Protein AF-A0A352Z6J7-F1 (afdb_monomer_lite)

pLDDT: mean 71.47, std 15.65, range [44.06, 94.88]

Structure (mmCIF, N/CA/C/O backbone):
data_AF-A0A352Z6J7-F1
#
_entry.id   AF-A0A352Z6J7-F1
#
loop_
_atom_site.group_PDB
_atom_site.id
_atom_site.type_symbol
_atom_site.label_atom_id
_atom_site.label_alt_id
_atom_site.label_comp_id
_atom_site.label_asym_id
_atom_site.label_entity_id
_atom_site.label_seq_id
_atom_site.pdbx_PDB_ins_code
_atom_site.Cartn_x
_atom_site.Cartn_y
_atom_site.Cartn_z
_atom_site.occupancy
_atom_site.B_iso_or_equiv
_atom_site.auth_seq_id
_atom_site.auth_comp_id
_atom_site.auth_asym_id
_atom_site.auth_atom_id
_atom_site.pdbx_PDB_model_num
ATOM 1 N N . MET A 1 1 ? 20.279 -1.992 -14.685 1.00 61.72 1 MET A N 1
ATOM 2 C CA . MET A 1 1 ? 20.452 -1.623 -13.261 1.00 61.72 1 MET A CA 1
ATOM 3 C C . MET A 1 1 ? 19.181 -1.015 -12.679 1.00 61.72 1 MET A C 1
ATOM 5 O O . MET A 1 1 ? 18.650 -1.589 -11.744 1.00 61.72 1 MET A O 1
ATOM 9 N N . LEU A 1 2 ? 18.622 0.054 -13.261 1.00 70.81 2 LEU A 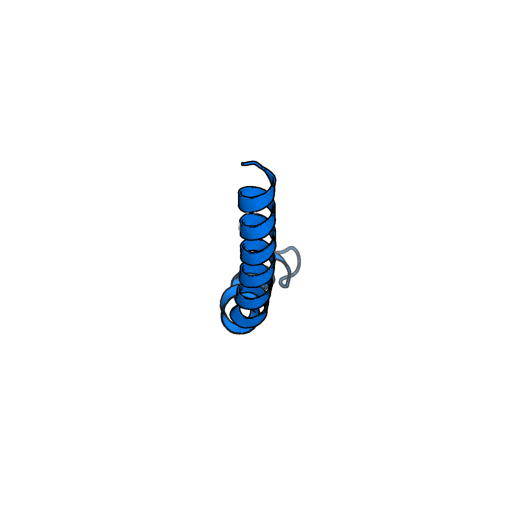N 1
ATOM 10 C CA . LEU A 1 2 ? 17.398 0.692 -12.740 1.00 70.81 2 LEU A CA 1
ATOM 11 C C . LEU A 1 2 ? 16.109 -0.123 -12.951 1.00 70.81 2 LEU A C 1
ATOM 13 O O . LEU A 1 2 ? 15.242 -0.122 -12.088 1.00 70.81 2 LEU A O 1
ATOM 17 N N . THR A 1 3 ? 15.993 -0.862 -14.056 1.00 78.31 3 THR A N 1
ATOM 18 C CA . THR A 1 3 ? 14.800 -1.672 -14.370 1.00 78.31 3 THR A CA 1
ATOM 19 C C . THR A 1 3 ? 14.543 -2.778 -13.352 1.00 78.31 3 THR A C 1
ATOM 21 O O . THR A 1 3 ? 13.409 -2.966 -12.933 1.00 78.31 3 THR A O 1
ATOM 24 N N . ILE A 1 4 ? 15.592 -3.469 -12.902 1.00 84.44 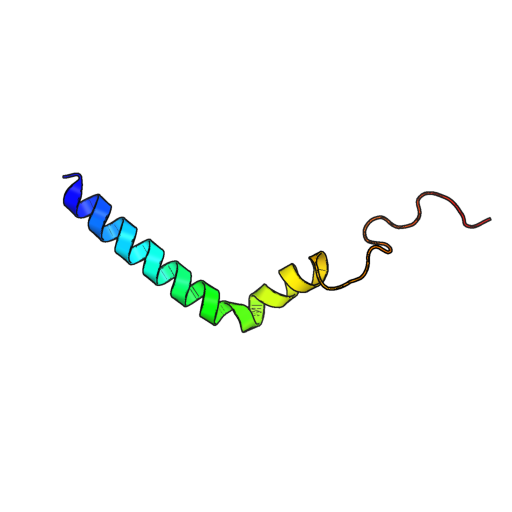4 ILE A N 1
ATOM 25 C CA . ILE A 1 4 ? 15.476 -4.543 -11.904 1.00 84.44 4 ILE A CA 1
ATOM 26 C C . ILE A 1 4 ? 15.013 -3.971 -10.557 1.00 84.44 4 ILE A C 1
ATOM 28 O O . ILE A 1 4 ? 14.104 -4.511 -9.934 1.00 84.44 4 ILE A O 1
ATOM 32 N N . ILE A 1 5 ? 15.589 -2.839 -10.145 1.00 89.06 5 ILE A N 1
ATOM 33 C CA . ILE A 1 5 ? 15.227 -2.152 -8.899 1.00 89.06 5 ILE A CA 1
ATOM 34 C C . ILE A 1 5 ? 13.778 -1.651 -8.965 1.00 89.06 5 ILE A C 1
ATOM 36 O O . ILE A 1 5 ? 13.026 -1.841 -8.014 1.00 89.06 5 ILE A O 1
ATOM 40 N N . ALA A 1 6 ? 13.366 -1.070 -10.094 1.00 88.25 6 ALA A N 1
ATOM 41 C CA . ALA A 1 6 ? 12.002 -0.589 -10.297 1.00 88.25 6 ALA A CA 1
ATOM 42 C C . ALA A 1 6 ? 10.975 -1.729 -10.250 1.00 88.25 6 ALA A C 1
ATOM 44 O O . ALA A 1 6 ? 9.954 -1.603 -9.581 1.00 88.25 6 ALA A O 1
ATOM 45 N N . VAL A 1 7 ? 11.259 -2.864 -10.896 1.00 90.56 7 VAL A N 1
ATOM 46 C CA . VAL A 1 7 ? 10.371 -4.037 -10.876 1.00 90.56 7 VAL A CA 1
ATOM 47 C C . VAL A 1 7 ? 10.229 -4.592 -9.458 1.00 90.56 7 VAL A C 1
ATOM 49 O O . VAL A 1 7 ? 9.111 -4.820 -9.004 1.00 90.56 7 VAL A O 1
ATOM 52 N N . ILE A 1 8 ? 11.337 -4.748 -8.727 1.00 93.81 8 ILE A N 1
ATOM 53 C CA . ILE A 1 8 ? 11.310 -5.208 -7.332 1.00 93.81 8 ILE A CA 1
ATOM 54 C C . ILE A 1 8 ? 10.523 -4.229 -6.452 1.00 93.81 8 ILE A C 1
ATOM 56 O O . ILE A 1 8 ? 9.689 -4.656 -5.656 1.00 93.81 8 ILE A O 1
ATOM 60 N N . HIS A 1 9 ? 10.738 -2.922 -6.619 1.00 92.06 9 HIS A N 1
ATOM 61 C CA . HIS A 1 9 ? 10.034 -1.894 -5.856 1.00 92.06 9 HIS A CA 1
ATOM 62 C C . HIS A 1 9 ? 8.517 -1.953 -6.078 1.00 92.06 9 HIS A C 1
ATOM 64 O O . HIS A 1 9 ? 7.758 -1.971 -5.113 1.00 92.06 9 HIS A O 1
ATOM 70 N N . VAL A 1 10 ? 8.075 -2.077 -7.333 1.00 93.19 10 VAL A N 1
ATOM 71 C CA . VAL A 1 10 ? 6.650 -2.195 -7.682 1.00 93.19 10 VAL A CA 1
ATOM 72 C C . VAL A 1 10 ? 6.022 -3.448 -7.061 1.00 93.19 10 VAL A C 1
ATOM 74 O O . VAL A 1 10 ? 4.928 -3.370 -6.504 1.00 93.19 10 VAL A O 1
ATOM 77 N N . VAL A 1 11 ? 6.718 -4.590 -7.084 1.00 94.88 11 VAL A N 1
ATOM 78 C CA . VAL A 1 11 ? 6.236 -5.838 -6.462 1.00 94.88 11 VAL A CA 1
ATOM 79 C C . VAL A 1 11 ? 6.100 -5.692 -4.943 1.00 94.88 11 VAL A C 1
ATOM 81 O O . VAL A 1 11 ? 5.089 -6.105 -4.375 1.00 94.88 11 VAL A O 1
ATOM 84 N N . ILE A 1 12 ? 7.076 -5.062 -4.284 1.00 94.56 12 ILE A N 1
ATOM 85 C CA . ILE A 1 12 ? 7.035 -4.803 -2.838 1.00 94.56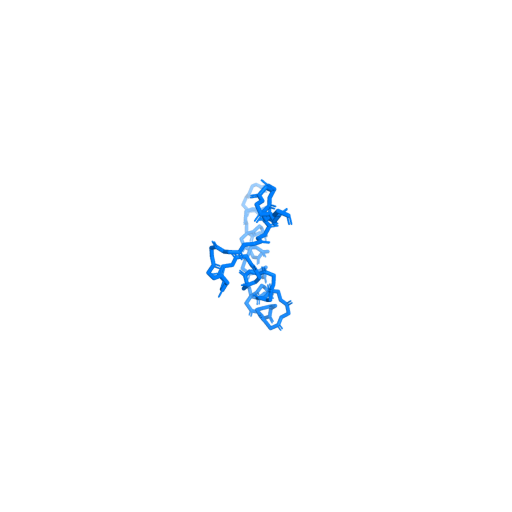 12 ILE A CA 1
ATOM 86 C C . ILE A 1 12 ? 5.866 -3.876 -2.489 1.00 94.56 12 ILE A C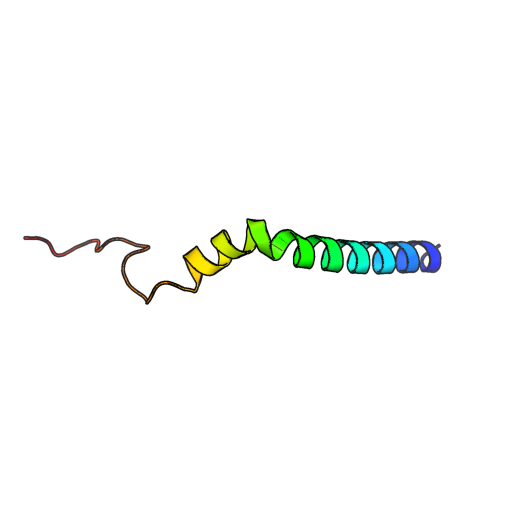 1
ATOM 88 O O . ILE A 1 12 ? 5.133 -4.164 -1.545 1.00 94.56 12 ILE A O 1
ATOM 92 N N . CYS A 1 13 ? 5.641 -2.804 -3.256 1.00 94.50 13 CYS A N 1
ATOM 93 C CA . CYS A 1 13 ? 4.511 -1.896 -3.045 1.00 94.50 13 CYS A CA 1
ATOM 94 C C . CYS A 1 13 ? 3.166 -2.630 -3.113 1.00 94.50 13 CYS A C 1
ATOM 96 O O . CYS A 1 13 ? 2.325 -2.442 -2.237 1.00 94.50 13 CYS A O 1
ATOM 98 N N . ILE A 1 14 ? 2.978 -3.504 -4.105 1.00 93.56 14 ILE A N 1
ATOM 99 C CA . ILE A 1 14 ? 1.758 -4.314 -4.233 1.00 93.56 14 ILE A CA 1
ATOM 100 C C . ILE A 1 14 ? 1.606 -5.257 -3.032 1.00 93.56 14 ILE A C 1
ATOM 102 O O . ILE A 1 14 ? 0.523 -5.346 -2.455 1.00 93.56 14 ILE A O 1
ATOM 106 N N . GLY A 1 15 ? 2.691 -5.911 -2.605 1.00 93.25 15 GLY A N 1
ATOM 107 C CA . GLY A 1 15 ? 2.689 -6.773 -1.421 1.00 93.25 15 GLY A CA 1
ATOM 108 C C . GLY A 1 15 ? 2.284 -6.031 -0.145 1.00 93.25 15 GLY A C 1
ATOM 109 O O . GLY A 1 15 ? 1.442 -6.519 0.607 1.00 93.25 15 GLY A O 1
ATOM 110 N N . LEU A 1 16 ? 2.816 -4.826 0.075 1.00 91.00 16 LEU A N 1
ATOM 111 C CA . LEU A 1 16 ? 2.464 -3.993 1.229 1.00 91.00 16 LEU A CA 1
ATOM 112 C C . LEU A 1 16 ? 0.991 -3.577 1.217 1.00 91.00 16 LEU A C 1
ATOM 114 O O . LEU A 1 16 ? 0.356 -3.615 2.266 1.00 91.00 16 LEU A O 1
ATOM 118 N N . ILE A 1 17 ? 0.424 -3.243 0.055 1.00 87.56 17 ILE A N 1
ATOM 119 C CA . ILE A 1 17 ? -1.006 -2.914 -0.065 1.00 87.56 17 ILE A CA 1
ATOM 120 C C . ILE A 1 17 ? -1.867 -4.110 0.360 1.00 87.56 17 ILE A C 1
ATOM 122 O O . ILE A 1 17 ? -2.792 -3.947 1.153 1.00 87.56 17 ILE A O 1
ATOM 126 N N . LEU A 1 18 ? -1.544 -5.321 -0.106 1.00 89.62 18 LEU A N 1
ATOM 127 C CA . LEU A 1 18 ? -2.279 -6.531 0.280 1.00 89.62 18 LEU A CA 1
ATOM 128 C C . LEU A 1 18 ? -2.159 -6.829 1.780 1.00 89.62 18 LEU A C 1
ATOM 130 O O . LEU A 1 18 ? -3.154 -7.156 2.425 1.00 89.62 18 LEU A O 1
ATOM 134 N N . ILE A 1 19 ? -0.960 -6.673 2.347 1.00 88.25 19 ILE A N 1
ATOM 135 C CA . ILE A 1 19 ? -0.717 -6.848 3.784 1.00 88.25 19 ILE A CA 1
ATOM 136 C C . ILE A 1 19 ? -1.511 -5.818 4.600 1.00 88.25 19 ILE A C 1
ATOM 138 O O . ILE A 1 19 ? -2.114 -6.184 5.605 1.00 88.25 19 ILE A O 1
ATOM 142 N N . VAL A 1 20 ? -1.568 -4.557 4.159 1.00 86.00 20 VAL A N 1
ATOM 143 C CA . VAL A 1 20 ? -2.318 -3.477 4.823 1.00 86.00 20 VAL A CA 1
ATOM 144 C C . VAL A 1 20 ? -3.827 -3.723 4.782 1.00 86.00 20 VAL A C 1
ATOM 146 O O . VAL A 1 20 ? -4.492 -3.556 5.803 1.00 86.00 20 VAL A O 1
ATOM 149 N N . LEU A 1 21 ? -4.375 -4.164 3.644 1.00 82.69 21 LEU A N 1
ATOM 150 C CA . LEU A 1 21 ? -5.800 -4.503 3.532 1.00 82.69 21 LEU A CA 1
ATOM 151 C C . LEU A 1 21 ? -6.177 -5.688 4.434 1.00 82.69 21 LEU A C 1
ATOM 153 O O . LEU A 1 21 ? -7.235 -5.685 5.059 1.00 82.69 21 LEU A O 1
ATOM 157 N N . LEU A 1 22 ? -5.291 -6.678 4.572 1.00 82.88 22 LEU A N 1
ATOM 158 C CA . LEU A 1 22 ? -5.462 -7.767 5.539 1.00 82.88 22 LEU A CA 1
ATOM 159 C C . LEU A 1 22 ? -5.263 -7.296 6.994 1.00 82.88 22 LEU A C 1
ATOM 161 O O . LEU A 1 22 ? -5.875 -7.841 7.912 1.00 82.88 22 LEU A O 1
ATOM 165 N N . GLN A 1 23 ? -4.463 -6.250 7.219 1.00 78.44 23 GLN A N 1
ATOM 166 C CA . GLN A 1 23 ? -4.290 -5.596 8.519 1.00 78.44 23 GLN A CA 1
ATOM 167 C C . GLN A 1 23 ? -5.446 -4.661 8.903 1.00 78.44 23 GLN A C 1
ATOM 169 O O . GLN A 1 23 ? -5.494 -4.243 10.062 1.00 78.44 23 GLN A O 1
ATOM 174 N N . THR A 1 24 ? -6.418 -4.379 8.023 1.00 59.44 24 THR A N 1
ATOM 175 C CA . THR A 1 24 ? -7.622 -3.593 8.361 1.00 59.44 24 THR A CA 1
ATOM 176 C C . THR A 1 24 ? -8.369 -4.176 9.574 1.00 59.44 24 THR A C 1
ATOM 178 O O . THR A 1 24 ? -8.943 -3.420 10.347 1.00 59.44 24 THR A O 1
ATOM 181 N N . GLY A 1 25 ? -8.250 -5.477 9.869 1.00 61.19 25 GLY A N 1
ATOM 182 C CA . GLY A 1 25 ? -8.805 -6.080 11.093 1.00 61.19 25 GLY A CA 1
ATOM 183 C C . GLY A 1 25 ? 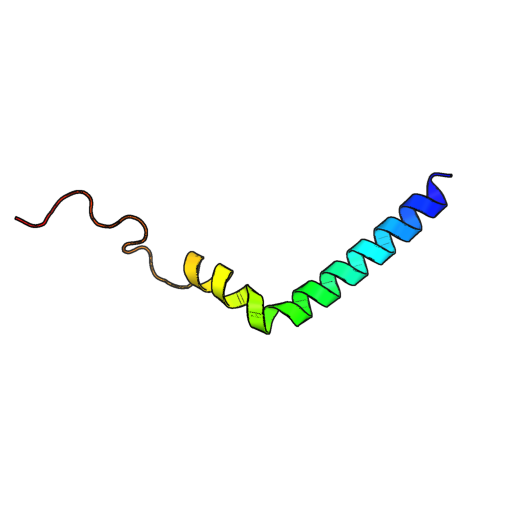-8.070 -5.771 12.414 1.00 61.19 25 GLY A C 1
ATOM 184 O O . GLY A 1 25 ? -8.610 -6.047 13.480 1.00 61.19 25 GLY A O 1
ATOM 185 N N . ARG A 1 26 ? -6.845 -5.227 12.383 1.00 59.94 26 ARG A N 1
ATOM 186 C CA . ARG A 1 26 ? -6.042 -4.897 13.586 1.00 59.94 26 ARG A CA 1
ATOM 187 C C . ARG A 1 26 ? -5.563 -3.440 13.636 1.00 59.94 26 ARG A C 1
ATOM 189 O O . ARG A 1 26 ? -5.307 -2.938 14.721 1.00 59.94 26 ARG A O 1
ATOM 196 N N . GLY A 1 27 ? -5.450 -2.761 12.492 1.00 58.78 27 GLY A N 1
ATOM 197 C CA . GLY A 1 27 ? -5.010 -1.363 12.381 1.00 58.78 27 GLY A CA 1
ATOM 198 C C . GLY A 1 27 ? -6.133 -0.344 12.145 1.00 58.78 27 GLY A C 1
ATOM 199 O O . GLY A 1 27 ? -5.920 0.846 12.372 1.00 58.78 27 GLY A O 1
ATOM 200 N N . SER A 1 28 ? -7.337 -0.779 11.740 1.00 56.75 28 SER A N 1
ATOM 201 C CA . SER A 1 28 ? -8.487 0.128 11.555 1.00 56.75 28 SER A CA 1
ATOM 202 C C . SER A 1 28 ? -8.943 0.781 12.860 1.00 56.75 28 SER A C 1
ATOM 204 O O . SER A 1 28 ? -9.567 1.837 12.822 1.00 56.75 28 SER A O 1
ATOM 206 N N . GLU A 1 29 ? -8.625 0.183 14.007 1.00 60.56 29 GLU A N 1
ATOM 207 C CA . GLU A 1 29 ? -8.996 0.707 15.322 1.00 60.56 29 GLU A CA 1
ATOM 208 C C . GLU A 1 29 ? -8.268 2.020 15.646 1.00 60.56 29 GLU A C 1
ATOM 210 O O . GLU A 1 29 ? -8.867 2.942 16.192 1.00 60.56 29 GLU A O 1
ATOM 215 N N . ILE A 1 30 ? -7.016 2.173 15.197 1.00 60.78 30 ILE A N 1
ATOM 216 C CA . ILE A 1 30 ? -6.251 3.414 15.386 1.00 60.78 30 ILE A CA 1
ATOM 217 C C . ILE A 1 30 ? -6.830 4.533 14.504 1.00 60.78 30 ILE A C 1
ATOM 219 O O . ILE A 1 30 ? -7.006 5.650 14.973 1.00 60.78 30 ILE A O 1
ATOM 223 N N . GLY A 1 31 ? -7.212 4.243 13.255 1.00 63.81 31 GLY A N 1
ATOM 224 C CA . GLY A 1 31 ? -7.878 5.219 12.377 1.00 63.81 31 GLY A CA 1
ATOM 225 C C . GLY A 1 31 ? -9.292 5.595 12.841 1.00 63.81 31 GLY A C 1
ATOM 226 O O . GLY A 1 31 ? -9.683 6.758 12.759 1.00 63.81 31 GLY A O 1
ATOM 227 N N . ALA A 1 32 ? -10.043 4.637 13.392 1.00 59.66 32 ALA A N 1
ATOM 228 C CA . ALA A 1 32 ? -11.359 4.874 13.982 1.00 59.66 32 ALA A CA 1
ATOM 229 C C . ALA A 1 32 ? -11.282 5.699 15.280 1.00 59.66 32 ALA A C 1
ATOM 231 O O . ALA A 1 32 ? -12.152 6.537 15.507 1.00 59.66 32 ALA A O 1
ATOM 232 N N . ALA A 1 33 ? -10.222 5.545 16.082 1.00 59.12 33 ALA A N 1
ATOM 233 C CA . ALA A 1 33 ? -9.983 6.368 17.270 1.00 59.12 33 ALA A CA 1
ATOM 234 C C . ALA A 1 33 ? -9.720 7.852 16.938 1.00 59.12 33 ALA A C 1
ATOM 236 O O . ALA A 1 33 ? -10.056 8.723 17.736 1.00 59.12 33 ALA A O 1
ATOM 237 N N . PHE A 1 34 ? -9.174 8.150 15.752 1.00 60.41 34 PHE A N 1
ATOM 238 C CA . PHE A 1 34 ? -8.948 9.522 15.278 1.00 60.41 34 PHE A CA 1
ATOM 239 C C . PHE A 1 34 ? -10.068 10.078 14.374 1.00 60.41 34 PHE A C 1
ATOM 241 O O . PHE A 1 34 ? -10.143 11.293 14.209 1.00 60.41 34 PHE A O 1
ATOM 248 N N . GLY A 1 35 ? -10.935 9.236 13.792 1.00 62.00 35 GLY A N 1
ATOM 249 C CA . GLY A 1 35 ? -11.940 9.658 12.798 1.00 62.00 35 GLY A CA 1
ATOM 250 C C . GLY A 1 35 ? -13.405 9.299 13.087 1.00 62.00 35 GLY A C 1
ATOM 251 O O . GLY A 1 35 ? -14.289 9.832 12.422 1.00 62.00 35 GLY A O 1
ATOM 252 N N . GLY A 1 36 ? -13.691 8.412 14.048 1.00 66.88 36 GLY A N 1
ATOM 253 C CA . GLY A 1 36 ? -15.044 7.908 14.344 1.00 66.88 36 GLY A CA 1
ATOM 254 C C . GLY A 1 36 ? -15.738 8.548 15.552 1.00 66.88 36 GLY A C 1
ATOM 255 O O . GLY A 1 36 ? -16.925 8.319 15.769 1.00 66.88 36 GLY A O 1
ATOM 256 N N . GLY A 1 37 ? -15.022 9.355 16.338 1.00 59.56 37 GLY A N 1
ATOM 257 C CA . GLY A 1 37 ? -15.553 10.064 17.500 1.00 59.56 37 GLY A CA 1
ATOM 258 C C . GLY A 1 37 ? -15.660 11.555 17.216 1.00 59.56 37 GLY A C 1
ATOM 259 O O . GLY A 1 37 ? -14.650 12.249 17.176 1.00 59.56 37 GLY A O 1
ATOM 260 N N . SER A 1 38 ? -16.887 12.033 17.008 1.00 52.88 38 SER A N 1
ATOM 261 C CA . SER A 1 38 ? -17.289 13.443 17.069 1.00 52.88 38 SER A CA 1
ATOM 262 C C . SER A 1 38 ? -16.373 14.278 17.968 1.00 52.88 38 SER A C 1
ATOM 264 O O . SER A 1 38 ? -16.437 14.096 19.174 1.00 52.88 38 SER A O 1
ATOM 266 N N . SER A 1 39 ? -15.554 15.158 17.376 1.00 54.94 39 SER A N 1
ATOM 267 C CA . SER A 1 39 ? -15.163 16.526 17.790 1.00 54.94 39 SER A CA 1
ATOM 268 C C . SER A 1 39 ? -15.251 16.943 19.279 1.00 54.94 39 SER A C 1
ATOM 270 O O . SER A 1 39 ? -15.472 18.116 19.584 1.00 54.94 39 SER A O 1
ATOM 272 N N . GLN A 1 40 ? -15.081 16.032 20.226 1.00 54.78 40 GLN A N 1
ATOM 273 C CA . GLN A 1 40 ? -15.263 16.256 21.648 1.00 54.78 40 GLN A CA 1
ATOM 274 C C . GLN A 1 40 ? -14.196 15.417 22.364 1.00 54.78 40 GLN A C 1
ATOM 276 O O . GLN A 1 40 ? -14.238 14.195 22.365 1.00 54.78 40 GLN A O 1
ATOM 281 N N . THR A 1 41 ? -13.229 16.125 22.953 1.00 61.28 41 THR A N 1
ATOM 282 C CA . THR A 1 41 ? -12.345 15.695 24.054 1.00 61.28 41 THR A CA 1
ATOM 283 C C . THR A 1 41 ? -11.001 14.986 23.803 1.00 61.28 41 THR A C 1
ATOM 285 O O . THR A 1 41 ? -10.457 14.479 24.781 1.00 61.28 41 THR A O 1
ATOM 288 N N . LEU A 1 42 ? -10.370 14.982 22.614 1.00 54.12 42 LEU A N 1
ATOM 289 C CA . LEU A 1 42 ? -8.970 14.482 22.550 1.00 54.12 42 LEU A CA 1
ATOM 290 C C . LEU A 1 42 ? -7.973 15.428 23.249 1.00 54.12 42 LEU A C 1
ATOM 292 O O . LEU A 1 42 ? -7.031 14.991 23.902 1.00 54.12 42 LEU A O 1
ATOM 296 N N . PHE A 1 43 ? -8.239 16.731 23.181 1.00 63.03 43 PHE A N 1
ATOM 297 C CA . PHE A 1 43 ? -7.782 17.672 24.191 1.00 63.03 43 PHE A CA 1
ATOM 298 C C . PHE A 1 43 ? -8.964 17.863 25.133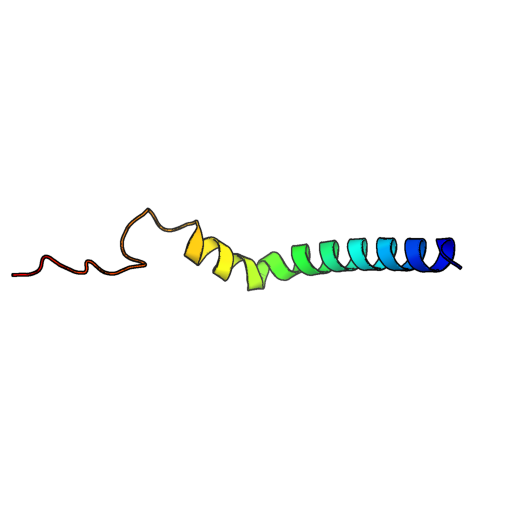 1.00 63.03 43 PHE A C 1
ATOM 300 O O . PHE A 1 43 ? -10.002 18.389 24.726 1.00 63.03 43 PHE A O 1
ATOM 307 N N . GLY A 1 44 ? -8.849 17.368 26.367 1.00 56.34 44 GLY A N 1
ATOM 308 C CA . GLY A 1 44 ? -9.801 17.695 27.422 1.00 56.34 44 GLY A CA 1
ATOM 309 C C . GLY A 1 44 ? -10.021 19.205 27.472 1.00 56.34 44 GLY A C 1
ATOM 310 O O . GLY A 1 44 ? -9.145 19.976 27.078 1.00 56.34 44 GLY A O 1
ATOM 311 N N . SER A 1 45 ? -11.197 19.633 27.921 1.00 57.12 45 SER A N 1
ATOM 312 C CA . SER A 1 45 ? -11.472 21.039 28.196 1.00 57.12 45 SER A CA 1
ATOM 313 C C . SER A 1 45 ? -10.414 21.595 29.158 1.00 57.12 45 SER A C 1
ATOM 315 O O . SER A 1 45 ? -10.550 21.505 30.380 1.00 57.12 45 SER A O 1
ATOM 317 N N . SER A 1 46 ? -9.344 22.168 28.617 1.00 60.69 46 SER A N 1
ATOM 318 C CA . SER A 1 46 ? -8.461 23.074 29.333 1.00 60.69 46 SER A CA 1
ATOM 319 C C . SER A 1 46 ? -9.283 24.324 29.622 1.00 60.69 46 SER A C 1
ATOM 321 O O . SER A 1 46 ? -9.301 25.263 28.835 1.00 60.69 46 SER A O 1
ATOM 323 N N . GLY A 1 47 ? -10.034 24.292 30.719 1.00 61.53 47 GLY A N 1
ATOM 324 C CA . GLY A 1 47 ? -10.885 25.390 31.157 1.00 61.53 47 GLY A CA 1
ATOM 325 C C . GLY A 1 47 ? -12.367 25.121 30.931 1.00 61.53 47 GLY A C 1
ATOM 326 O O . GLY A 1 47 ? -12.872 25.226 29.822 1.00 61.53 47 GLY A O 1
ATOM 327 N N . SER A 1 48 ? -13.051 24.785 32.022 1.00 51.88 48 SER A N 1
ATOM 328 C CA . SER A 1 48 ? -14.404 25.243 32.377 1.00 51.88 48 SER A CA 1
ATOM 329 C C . SER A 1 48 ? -15.110 24.197 33.239 1.00 51.88 48 SER A C 1
ATOM 331 O O . SER A 1 48 ? -16.220 23.767 32.936 1.00 51.88 48 SER A O 1
ATOM 333 N N . SER A 1 49 ? -14.483 23.826 34.350 1.00 52.41 49 SER A N 1
ATOM 334 C CA . SER A 1 49 ? -15.221 23.318 35.498 1.00 52.41 49 SER A CA 1
ATOM 335 C C . SER A 1 49 ? -14.821 24.189 36.667 1.00 52.41 49 SER A C 1
ATOM 337 O O . SER A 1 49 ? -13.664 24.232 37.078 1.00 52.41 49 SER A O 1
ATOM 339 N N . LYS A 1 50 ? -15.801 24.991 37.042 1.00 44.06 50 LYS A N 1
ATOM 340 C CA . LYS A 1 50 ? -15.875 25.772 38.258 1.00 44.06 50 LYS A CA 1
ATOM 341 C C . LYS A 1 50 ? -15.618 24.923 39.499 1.00 44.06 50 LYS A C 1
ATOM 343 O O . LYS A 1 50 ? -15.935 23.715 39.441 1.00 44.06 50 LYS A O 1
#

Sequence (50 aa):
MLTIIAVIHVVICIGLILIVLLQTGRGSEIGAAFGGGSSQTLFGSSGSSK

Foldseek 3Di:
DVVVVVVVVVVVVVVVVVVVVVCCVPCVVVVCVVPVDPPDPPPHPPDDDD

Radius of gyration: 20.26 Å; chains: 1; bounding box: 38×34×53 Å

Secondary structure (DSSP, 8-state):
-HHHHHHHHHHHHHHHHHHHHHHHHHHHHHHHHHHSS-SS-SS--SS---